Protein AF-A0A0S7XP10-F1 (afdb_monomer_lite)

Secondary structure (DSSP, 8-state):
--HHHHHHHHHS-BTTBPPPPHHHHHHHHHHSBTTTB-HHHHHHHHHHHHH---

Sequence (54 aa):
IGIVDAYCAMITDRPYRKALTQEGAIAELKKCAGTQFDPELVDKFIKCLKERKF

Radius of gyration: 11.1 Å; chains: 1; bounding box: 28×17×27 Å

Structure (mmCIF, N/CA/C/O backbone):
data_AF-A0A0S7XP10-F1
#
_entry.id   AF-A0A0S7XP10-F1
#
loop_
_atom_site.group_PDB
_atom_site.id
_atom_site.type_symbol
_atom_site.label_atom_id
_atom_site.label_alt_id
_atom_site.label_comp_id
_atom_site.label_asym_id
_atom_site.label_entity_id
_atom_site.label_seq_id
_atom_site.pdbx_PDB_ins_code
_atom_site.Cartn_x
_atom_site.Cartn_y
_atom_site.Cartn_z
_atom_site.occupancy
_atom_site.B_iso_or_equiv
_atom_site.auth_seq_id
_atom_site.auth_comp_id
_atom_site.auth_asym_id
_atom_site.auth_atom_id
_atom_site.pdbx_PDB_model_num
ATOM 1 N N . ILE A 1 1 ? -6.438 -7.688 -10.972 1.00 62.38 1 ILE A N 1
ATOM 2 C CA . ILE A 1 1 ? -5.291 -7.705 -10.029 1.00 62.38 1 ILE A CA 1
ATOM 3 C C . ILE A 1 1 ? -5.830 -7.369 -8.647 1.00 62.38 1 ILE A C 1
ATOM 5 O O . ILE A 1 1 ? -6.590 -6.416 -8.539 1.00 62.38 1 ILE A O 1
ATOM 9 N N . GLY A 1 2 ? -5.537 -8.189 -7.636 1.00 85.38 2 GLY A N 1
ATOM 10 C CA . GLY A 1 2 ? -6.033 -7.993 -6.267 1.00 85.38 2 GLY A CA 1
ATOM 11 C C . GLY A 1 2 ? -5.054 -7.204 -5.394 1.00 85.38 2 GLY A C 1
ATOM 12 O O . GLY A 1 2 ? -3.872 -7.110 -5.718 1.00 85.38 2 GLY A O 1
ATOM 13 N N . ILE A 1 3 ? -5.529 -6.686 -4.257 1.00 86.94 3 ILE A N 1
ATOM 14 C CA . ILE A 1 3 ? -4.706 -5.910 -3.310 1.00 86.94 3 ILE A CA 1
ATOM 15 C C . ILE A 1 3 ? -3.477 -6.691 -2.807 1.00 86.94 3 ILE A C 1
ATOM 17 O O . ILE A 1 3 ? -2.399 -6.127 -2.641 1.00 86.94 3 ILE A O 1
ATOM 21 N N . VAL A 1 4 ? -3.621 -8.009 -2.640 1.00 87.31 4 VAL A N 1
ATOM 22 C CA . VAL A 1 4 ? -2.550 -8.918 -2.204 1.00 87.31 4 VAL A CA 1
ATOM 23 C C . VAL A 1 4 ? -1.456 -9.040 -3.262 1.00 87.31 4 VAL A C 1
ATOM 25 O O . VAL A 1 4 ? -0.278 -9.018 -2.924 1.00 87.31 4 VAL A O 1
ATOM 28 N N . ASP A 1 5 ? -1.834 -9.129 -4.537 1.00 89.12 5 ASP A N 1
ATOM 29 C CA . ASP A 1 5 ? -0.893 -9.240 -5.656 1.00 89.12 5 ASP A CA 1
ATOM 30 C C . ASP A 1 5 ? -0.107 -7.934 -5.840 1.00 89.12 5 ASP A C 1
ATOM 32 O O . ASP A 1 5 ? 1.116 -7.943 -5.978 1.00 89.12 5 ASP A O 1
ATOM 36 N N . ALA A 1 6 ? -0.794 -6.794 -5.706 1.00 89.75 6 ALA A N 1
ATOM 37 C CA . ALA A 1 6 ? -0.161 -5.480 -5.692 1.00 89.75 6 ALA A CA 1
ATOM 38 C C . ALA A 1 6 ? 0.834 -5.340 -4.529 1.00 89.75 6 ALA A C 1
ATOM 40 O O . ALA A 1 6 ? 1.974 -4.934 -4.742 1.00 89.75 6 ALA A O 1
ATOM 41 N N . TYR A 1 7 ? 0.437 -5.728 -3.315 1.00 89.81 7 TYR A N 1
ATOM 42 C CA . TYR A 1 7 ? 1.317 -5.705 -2.149 1.00 89.81 7 TYR A CA 1
ATOM 43 C C . TYR A 1 7 ? 2.530 -6.627 -2.323 1.00 89.81 7 TYR A C 1
ATOM 45 O O . TYR A 1 7 ? 3.661 -6.193 -2.118 1.00 89.81 7 TYR A O 1
ATOM 53 N N . CYS A 1 8 ? 2.319 -7.865 -2.774 1.00 88.38 8 CYS A N 1
ATOM 54 C CA . CYS A 1 8 ? 3.387 -8.833 -3.017 1.00 88.38 8 CYS A CA 1
ATOM 55 C C . CYS A 1 8 ? 4.379 -8.313 -4.069 1.00 88.38 8 CYS A C 1
ATOM 57 O O . CYS A 1 8 ? 5.592 -8.378 -3.876 1.00 88.38 8 CYS A O 1
ATOM 59 N N . ALA A 1 9 ? 3.880 -7.690 -5.141 1.00 90.06 9 ALA A N 1
ATOM 60 C CA . ALA A 1 9 ? 4.712 -7.046 -6.151 1.00 90.06 9 ALA A CA 1
ATOM 61 C C . ALA A 1 9 ? 5.516 -5.848 -5.615 1.00 90.06 9 ALA A C 1
ATOM 63 O O . ALA A 1 9 ? 6.581 -5.559 -6.158 1.00 90.06 9 ALA A O 1
ATOM 64 N N . MET A 1 10 ? 5.023 -5.157 -4.580 1.00 90.75 10 MET A N 1
ATOM 65 C CA . MET A 1 10 ? 5.712 -4.034 -3.938 1.00 90.75 10 MET A CA 1
ATOM 66 C C . MET A 1 10 ? 6.835 -4.490 -3.005 1.00 90.75 10 MET A C 1
ATOM 68 O O . MET A 1 10 ? 7.883 -3.852 -3.002 1.00 90.75 10 MET A O 1
ATOM 72 N N . ILE A 1 11 ? 6.634 -5.559 -2.229 1.00 90.81 11 ILE A N 1
ATOM 73 C CA . ILE A 1 11 ? 7.606 -6.047 -1.230 1.00 90.81 11 ILE A CA 1
ATOM 74 C C . ILE A 1 11 ? 8.603 -7.079 -1.777 1.00 90.81 11 ILE A C 1
ATOM 76 O O . ILE A 1 11 ? 9.475 -7.535 -1.046 1.00 90.81 11 ILE A O 1
ATOM 80 N N . THR A 1 12 ? 8.470 -7.469 -3.044 1.00 88.81 12 THR A N 1
ATOM 81 C CA . THR A 1 12 ? 9.369 -8.429 -3.697 1.00 88.81 12 THR A CA 1
ATOM 82 C C . THR A 1 12 ? 10.390 -7.689 -4.551 1.00 88.81 12 THR A C 1
ATOM 84 O O . THR A 1 12 ? 10.022 -6.820 -5.345 1.00 88.81 12 THR A O 1
ATOM 87 N N . ASP A 1 13 ? 11.666 -8.054 -4.430 1.00 87.94 13 ASP A N 1
ATOM 88 C CA . ASP A 1 13 ? 12.713 -7.549 -5.316 1.00 87.94 13 ASP A CA 1
ATOM 89 C C . ASP A 1 13 ? 12.460 -7.995 -6.758 1.00 87.94 13 ASP A C 1
ATOM 91 O O . ASP A 1 13 ? 12.193 -9.163 -7.049 1.00 87.94 13 ASP A O 1
ATOM 95 N N . ARG A 1 14 ? 12.562 -7.049 -7.688 1.00 84.69 14 ARG A N 1
ATOM 96 C CA . ARG A 1 14 ? 12.509 -7.306 -9.126 1.00 84.69 14 ARG A CA 1
ATOM 97 C C . ARG A 1 14 ? 13.832 -6.874 -9.761 1.00 84.69 14 ARG A C 1
ATOM 99 O O . ARG A 1 14 ? 14.458 -5.941 -9.262 1.00 84.69 14 ARG A O 1
ATOM 106 N N . PRO A 1 15 ? 14.235 -7.459 -10.905 1.00 84.88 15 PRO A N 1
ATOM 107 C CA . PRO A 1 15 ? 15.519 -7.152 -11.551 1.00 84.88 15 PRO A CA 1
ATOM 108 C C . PRO A 1 15 ? 15.786 -5.654 -11.785 1.00 84.88 15 PRO A C 1
ATOM 110 O O . PRO A 1 15 ? 16.936 -5.232 -11.816 1.00 84.88 15 PRO A O 1
ATOM 113 N N . TYR A 1 16 ? 14.726 -4.847 -11.915 1.00 84.88 16 TYR A N 1
ATOM 114 C CA . TYR A 1 16 ? 14.792 -3.407 -12.192 1.00 84.88 16 TYR A CA 1
ATOM 115 C C . TYR A 1 16 ? 14.327 -2.518 -11.029 1.00 84.88 16 TYR A C 1
ATOM 117 O O . TYR A 1 16 ? 14.263 -1.299 -11.173 1.00 84.88 16 TYR A O 1
ATOM 125 N N . ARG A 1 17 ? 13.936 -3.101 -9.891 1.00 83.88 17 ARG A N 1
ATOM 126 C CA . ARG A 1 17 ? 13.359 -2.362 -8.764 1.00 83.88 17 ARG A CA 1
ATOM 127 C C . ARG A 1 17 ? 13.590 -3.112 -7.463 1.00 83.88 17 ARG A C 1
ATOM 129 O O . ARG A 1 17 ? 13.148 -4.248 -7.323 1.00 83.88 17 ARG A O 1
ATOM 136 N N . LYS A 1 18 ? 14.176 -2.419 -6.487 1.00 86.69 18 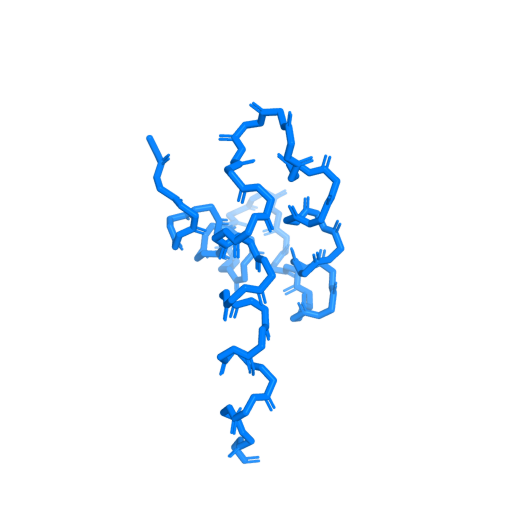LYS A N 1
ATOM 137 C CA . LYS A 1 18 ? 14.250 -2.938 -5.124 1.00 86.69 18 LYS A CA 1
ATOM 138 C C . LYS A 1 18 ? 12.873 -3.018 -4.474 1.00 86.69 18 LYS A C 1
ATOM 140 O O . LYS A 1 18 ? 12.027 -2.148 -4.713 1.00 86.69 18 LYS A O 1
ATOM 145 N N . ALA A 1 19 ? 12.681 -4.032 -3.638 1.00 91.81 19 ALA A N 1
ATOM 146 C CA . ALA A 1 19 ? 11.505 -4.143 -2.786 1.00 91.81 19 ALA A CA 1
ATOM 147 C C . ALA A 1 19 ? 11.273 -2.841 -1.998 1.00 91.81 19 ALA A C 1
ATOM 149 O O . ALA A 1 19 ? 12.209 -2.220 -1.487 1.00 91.81 19 ALA A O 1
ATOM 150 N N . LEU A 1 20 ? 10.014 -2.417 -1.901 1.00 89.94 20 LEU A N 1
ATOM 151 C CA . LEU A 1 20 ? 9.615 -1.365 -0.976 1.00 89.94 20 LEU A CA 1
ATOM 152 C C . LEU A 1 20 ? 9.647 -1.893 0.454 1.00 89.94 20 LEU A C 1
ATOM 154 O O . LEU A 1 20 ? 9.347 -3.057 0.719 1.00 89.94 20 LEU A O 1
ATOM 158 N N . THR A 1 21 ? 9.916 -0.988 1.392 1.00 89.75 21 THR A N 1
ATOM 159 C CA . THR A 1 21 ? 9.647 -1.254 2.802 1.00 89.75 21 THR A CA 1
ATOM 160 C C . THR A 1 21 ? 8.151 -1.460 3.020 1.00 89.75 21 THR A C 1
ATOM 162 O O . THR A 1 21 ? 7.313 -0.985 2.246 1.00 89.75 21 THR A O 1
ATOM 165 N N . GLN A 1 22 ? 7.804 -2.138 4.112 1.00 87.38 22 GLN A N 1
ATOM 166 C CA . GLN A 1 22 ? 6.411 -2.373 4.482 1.00 87.38 22 GLN A CA 1
ATOM 167 C C . GLN A 1 22 ? 5.616 -1.059 4.554 1.00 87.38 22 GLN A C 1
ATOM 169 O O . GLN A 1 22 ? 4.502 -0.973 4.043 1.00 87.38 22 GLN A O 1
ATOM 174 N N . GLU A 1 23 ? 6.223 -0.010 5.112 1.00 89.31 23 GLU A N 1
ATOM 175 C CA . GLU A 1 23 ? 5.646 1.334 5.182 1.00 89.31 23 GLU A CA 1
ATOM 176 C C . GLU A 1 23 ? 5.468 1.974 3.800 1.00 89.31 23 GLU A C 1
ATOM 178 O O . GLU A 1 23 ? 4.419 2.557 3.527 1.00 89.31 23 GLU A O 1
ATOM 183 N N . GLY A 1 24 ? 6.447 1.817 2.903 1.00 91.00 24 GLY A N 1
ATOM 184 C CA . GLY A 1 24 ? 6.356 2.307 1.527 1.00 91.00 24 GLY A CA 1
ATOM 185 C C . GLY A 1 24 ? 5.240 1.622 0.734 1.00 91.00 24 GLY A C 1
ATOM 186 O O . GLY A 1 24 ? 4.487 2.285 0.023 1.00 91.00 24 GLY A O 1
ATOM 187 N N . ALA A 1 25 ? 5.079 0.307 0.901 1.00 91.25 25 ALA A N 1
ATOM 188 C CA . ALA A 1 25 ? 3.990 -0.443 0.283 1.00 91.25 25 ALA A CA 1
ATOM 189 C C . ALA 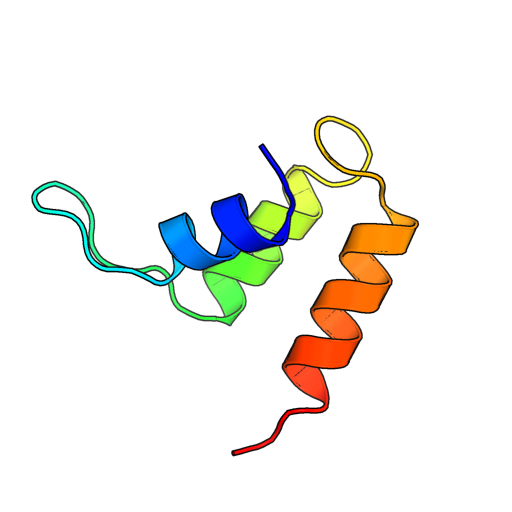A 1 25 ? 2.616 -0.022 0.840 1.00 91.25 25 ALA A C 1
ATOM 191 O O . ALA A 1 25 ? 1.666 0.153 0.080 1.00 91.25 25 ALA A O 1
ATOM 192 N N . ILE A 1 26 ? 2.510 0.214 2.154 1.00 90.81 26 ILE A N 1
ATOM 193 C CA . ILE A 1 26 ? 1.286 0.729 2.790 1.00 90.81 26 ILE A CA 1
ATOM 194 C C . ILE A 1 26 ? 0.932 2.126 2.261 1.00 90.81 26 ILE A C 1
ATOM 196 O O . ILE A 1 26 ? -0.241 2.403 2.007 1.00 90.81 26 ILE A O 1
ATOM 200 N N . ALA A 1 27 ? 1.921 3.004 2.085 1.00 92.31 27 ALA A N 1
ATOM 201 C CA . ALA A 1 27 ? 1.705 4.346 1.555 1.00 92.31 27 ALA A CA 1
ATOM 202 C C . ALA A 1 27 ? 1.167 4.316 0.114 1.00 92.31 27 ALA A C 1
ATOM 204 O O . ALA A 1 27 ? 0.221 5.043 -0.184 1.00 92.31 27 ALA A O 1
ATOM 205 N N . GLU A 1 28 ? 1.699 3.449 -0.755 1.00 92.38 28 GLU A N 1
ATOM 206 C CA . GLU A 1 28 ? 1.154 3.284 -2.110 1.00 92.38 28 GLU A CA 1
ATOM 207 C C . GLU A 1 28 ? -0.243 2.672 -2.118 1.00 92.38 28 GLU A C 1
ATOM 209 O O . GLU A 1 28 ? -1.123 3.174 -2.813 1.00 92.38 28 GLU A O 1
ATOM 214 N N . LEU A 1 29 ? -0.498 1.650 -1.298 1.00 91.19 29 LEU A N 1
ATOM 215 C CA . LEU A 1 29 ? -1.844 1.087 -1.178 1.00 91.19 29 LEU A CA 1
ATOM 216 C C . LEU A 1 29 ? -2.867 2.147 -0.761 1.00 91.19 29 LEU A C 1
ATOM 218 O O . LEU A 1 29 ? -3.964 2.175 -1.312 1.00 91.19 29 LEU A O 1
ATOM 222 N N . LYS A 1 30 ? -2.500 3.056 0.152 1.00 90.88 30 LYS A N 1
ATOM 223 C CA . LYS A 1 30 ? -3.349 4.190 0.541 1.00 90.88 30 LYS A CA 1
ATOM 224 C C . LYS A 1 30 ? -3.564 5.201 -0.581 1.00 90.88 30 LYS A C 1
ATOM 226 O O . LYS A 1 30 ? -4.661 5.732 -0.681 1.00 90.88 30 LYS A O 1
ATOM 231 N N . LYS A 1 31 ? -2.563 5.473 -1.422 1.00 92.25 31 LYS A N 1
ATOM 232 C CA . LYS A 1 31 ? -2.736 6.363 -2.585 1.00 92.25 31 LYS A CA 1
ATOM 233 C C . LYS A 1 31 ? -3.664 5.762 -3.639 1.00 92.25 31 LYS A C 1
ATOM 235 O O . LYS A 1 31 ? -4.442 6.485 -4.250 1.00 92.25 31 LYS A O 1
ATOM 240 N N . CYS A 1 32 ? -3.596 4.448 -3.833 1.00 89.00 32 CYS A N 1
ATOM 241 C CA . CYS A 1 32 ? -4.470 3.714 -4.749 1.00 89.00 32 CYS A CA 1
ATOM 242 C C . CYS A 1 32 ? -5.855 3.395 -4.148 1.00 89.00 32 CYS A C 1
ATOM 244 O O . CYS A 1 32 ? -6.732 2.894 -4.860 1.00 89.00 32 CYS A O 1
ATOM 246 N N . ALA A 1 33 ? -6.064 3.665 -2.856 1.00 91.50 33 ALA A N 1
ATOM 247 C CA . ALA A 1 33 ? -7.342 3.481 -2.181 1.00 91.50 33 ALA A CA 1
ATOM 248 C C . ALA A 1 33 ? -8.372 4.498 -2.691 1.00 91.50 33 ALA A C 1
ATOM 250 O O . ALA A 1 33 ? -8.080 5.684 -2.823 1.00 91.50 33 ALA A O 1
ATOM 251 N N . GLY A 1 34 ? -9.583 4.034 -2.988 1.00 86.38 34 GLY A N 1
ATOM 252 C CA . GLY A 1 34 ? -10.654 4.860 -3.551 1.00 86.38 34 GLY A CA 1
ATOM 253 C C . GLY A 1 34 ? -10.600 5.026 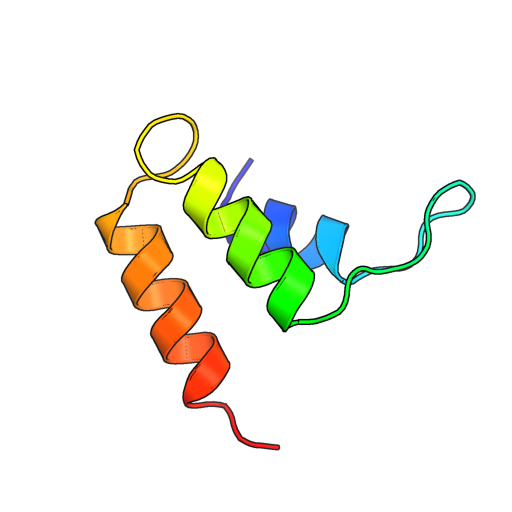-5.071 1.00 86.38 34 GLY A C 1
ATOM 254 O O . GLY A 1 34 ? -11.517 5.614 -5.635 1.00 86.38 34 GLY A O 1
ATOM 255 N N . THR A 1 35 ? -9.569 4.503 -5.74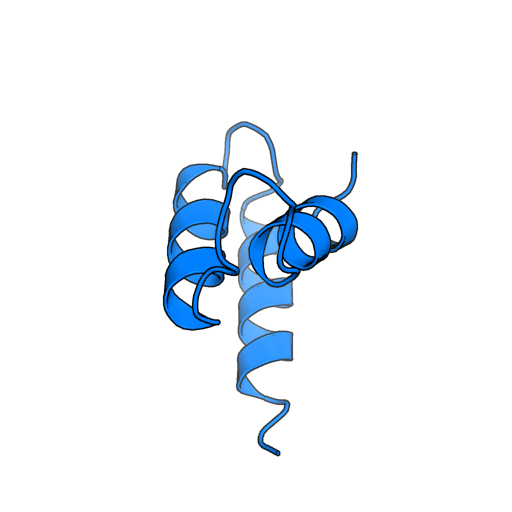5 1.00 88.00 35 THR A N 1
ATOM 256 C CA . THR A 1 35 ? -9.471 4.512 -7.216 1.00 88.00 35 THR A CA 1
ATOM 257 C C . THR A 1 35 ? -9.336 3.099 -7.780 1.00 88.00 35 THR A C 1
ATOM 259 O O . THR A 1 35 ? -10.274 2.584 -8.380 1.00 88.00 35 THR A O 1
ATOM 262 N N . GLN A 1 36 ? -8.190 2.446 -7.570 1.00 86.94 36 GLN A N 1
ATOM 263 C CA . GLN A 1 36 ? -7.936 1.071 -8.019 1.00 86.94 36 GLN A CA 1
ATOM 264 C C . GLN A 1 36 ? -8.398 0.018 -7.015 1.00 86.94 36 GLN A C 1
ATOM 266 O O . GLN A 1 36 ? -8.672 -1.119 -7.402 1.00 86.94 36 GLN A O 1
ATOM 271 N N . PHE A 1 37 ? -8.457 0.378 -5.735 1.00 89.75 37 PHE A N 1
ATOM 272 C CA . PHE A 1 37 ? -8.857 -0.520 -4.662 1.00 89.75 37 PHE A CA 1
ATOM 273 C C . PHE A 1 37 ? -9.949 0.112 -3.817 1.00 89.75 37 PHE A C 1
ATOM 275 O O . PHE A 1 37 ? -9.973 1.326 -3.612 1.00 89.75 37 PHE A O 1
ATOM 282 N N . ASP A 1 38 ? -10.824 -0.733 -3.287 1.00 90.75 38 ASP A N 1
ATOM 283 C CA . ASP A 1 38 ? -11.823 -0.307 -2.322 1.00 90.75 38 ASP A CA 1
ATOM 284 C C . ASP A 1 38 ? -11.125 0.181 -1.032 1.00 90.75 38 ASP A C 1
ATOM 286 O O . ASP A 1 38 ? -10.283 -0.536 -0.474 1.00 90.75 38 ASP A O 1
ATOM 290 N N . PRO A 1 39 ? -11.418 1.409 -0.572 1.00 91.06 39 PRO A N 1
ATOM 291 C CA . PRO A 1 39 ? -10.724 2.013 0.556 1.00 91.06 39 PRO A CA 1
ATOM 292 C C . PRO A 1 39 ? -10.989 1.299 1.888 1.00 91.06 39 PRO A C 1
ATOM 294 O O . PRO A 1 39 ? -10.084 1.249 2.723 1.00 91.06 39 PRO A O 1
ATOM 297 N N . GLU A 1 40 ? -12.160 0.684 2.088 1.00 92.25 40 GLU A N 1
ATOM 298 C CA . GLU A 1 40 ? -12.434 -0.118 3.286 1.00 92.25 40 GLU A CA 1
ATOM 299 C C . GLU A 1 40 ? -11.626 -1.420 3.282 1.00 92.25 40 GLU A C 1
ATOM 301 O O . GLU A 1 40 ? -11.101 -1.842 4.317 1.00 92.25 40 GLU A O 1
ATOM 306 N N . LEU A 1 41 ? -11.488 -2.061 2.118 1.00 90.19 41 LEU A N 1
ATOM 307 C CA . LEU A 1 41 ? -10.639 -3.245 1.956 1.00 90.19 41 LEU A CA 1
ATOM 308 C C . LEU A 1 41 ? -9.159 -2.920 2.178 1.00 90.19 41 LEU A C 1
ATOM 310 O O . LEU A 1 41 ? -8.459 -3.699 2.829 1.00 90.19 41 LEU A O 1
ATOM 314 N N . VAL A 1 42 ? -8.686 -1.774 1.681 1.00 92.06 42 VAL A N 1
ATOM 315 C CA . VAL A 1 42 ? -7.313 -1.305 1.914 1.00 92.06 42 VAL A CA 1
ATOM 316 C C . VAL A 1 42 ? -7.058 -1.086 3.403 1.00 92.06 42 VAL A C 1
ATOM 318 O O . VAL A 1 42 ? -6.043 -1.558 3.917 1.00 92.06 42 VAL A O 1
ATOM 321 N N . ASP A 1 43 ? -7.974 -0.433 4.119 1.00 91.56 43 ASP A N 1
ATOM 322 C CA . ASP A 1 43 ? -7.805 -0.174 5.550 1.00 91.56 43 ASP A CA 1
ATOM 323 C C . ASP A 1 43 ? -7.781 -1.474 6.374 1.00 91.56 43 ASP A C 1
ATOM 325 O O . ASP A 1 43 ? -6.858 -1.696 7.165 1.00 91.56 43 ASP A O 1
ATOM 329 N N . LYS A 1 44 ? -8.708 -2.406 6.098 1.00 92.38 44 LYS A N 1
ATOM 330 C CA . LYS A 1 44 ? -8.725 -3.744 6.719 1.00 92.38 44 LYS A CA 1
ATOM 331 C C . LYS A 1 44 ? -7.433 -4.515 6.451 1.00 92.38 44 LYS A C 1
ATOM 333 O O . LYS A 1 44 ? -6.892 -5.143 7.363 1.00 92.38 44 LYS A O 1
ATOM 338 N N . PHE A 1 45 ? -6.914 -4.451 5.226 1.00 90.50 45 PHE A N 1
ATOM 339 C CA . PHE A 1 45 ? -5.668 -5.118 4.855 1.00 90.50 45 PHE A CA 1
ATOM 340 C C . PHE A 1 45 ? -4.460 -4.523 5.591 1.00 90.50 45 PHE A C 1
ATOM 342 O O . PHE A 1 45 ? -3.665 -5.263 6.170 1.00 90.50 45 PHE A O 1
ATOM 349 N N . ILE A 1 46 ? -4.351 -3.192 5.653 1.00 90.31 46 ILE A N 1
ATOM 350 C CA . ILE A 1 46 ? -3.281 -2.501 6.388 1.00 90.31 46 ILE A CA 1
ATOM 351 C C . ILE A 1 46 ? -3.350 -2.824 7.882 1.00 90.31 46 ILE A C 1
ATOM 353 O O . ILE A 1 46 ? -2.313 -3.047 8.510 1.00 90.31 46 ILE A O 1
ATOM 357 N N . LYS A 1 47 ? -4.553 -2.870 8.462 1.00 90.56 47 LYS A N 1
ATOM 358 C CA . LYS A 1 47 ? -4.747 -3.252 9.862 1.00 90.56 47 LYS A CA 1
ATOM 359 C C . LYS A 1 47 ? -4.251 -4.677 10.118 1.00 90.56 47 LYS A C 1
ATOM 361 O O . LYS A 1 47 ? -3.449 -4.877 11.025 1.00 90.56 47 LYS A O 1
ATOM 366 N N . CYS A 1 48 ? -4.618 -5.626 9.257 1.00 89.56 48 CYS A N 1
ATOM 367 C CA . CYS A 1 48 ? -4.153 -7.011 9.343 1.00 89.56 48 CYS A CA 1
ATOM 368 C C . CYS A 1 48 ? -2.617 -7.122 9.238 1.00 89.56 48 CYS A C 1
ATOM 370 O O . CYS A 1 48 ? -1.992 -7.857 10.003 1.00 89.56 48 CYS A O 1
ATOM 372 N N . LEU A 1 49 ? -1.989 -6.335 8.354 1.00 86.19 49 LEU A N 1
ATOM 373 C CA . LEU A 1 49 ? -0.528 -6.269 8.227 1.00 86.19 49 LEU A CA 1
ATOM 374 C C . LEU A 1 49 ? 0.167 -5.707 9.474 1.00 86.19 49 LEU A C 1
ATOM 376 O O . LEU A 1 49 ? 1.269 -6.144 9.790 1.00 86.19 49 LEU A O 1
ATOM 380 N N . LYS A 1 50 ? -0.448 -4.745 10.172 1.00 83.44 50 LYS A N 1
ATOM 381 C CA . LYS A 1 50 ? 0.092 -4.169 11.415 1.00 83.44 50 LYS A CA 1
ATOM 382 C C . LYS A 1 50 ? -0.091 -5.080 12.628 1.00 83.44 50 LYS A C 1
ATOM 384 O O . LYS A 1 50 ? 0.718 -5.023 13.550 1.00 83.44 50 LYS A O 1
ATOM 389 N N . GLU A 1 51 ? -1.152 -5.885 12.650 1.00 82.19 51 GLU A N 1
ATOM 390 C CA . GLU A 1 51 ? -1.419 -6.831 13.741 1.00 82.19 51 GLU A CA 1
ATOM 391 C C . GLU A 1 51 ? -0.538 -8.083 13.670 1.00 82.19 51 GLU A C 1
ATOM 393 O O . GLU A 1 51 ? -0.223 -8.662 14.709 1.00 82.19 51 GLU A O 1
ATOM 398 N N . ARG A 1 52 ? -0.043 -8.453 12.481 1.00 67.38 52 ARG A N 1
ATOM 399 C CA . ARG A 1 52 ? 1.091 -9.378 12.345 1.00 67.38 52 ARG A CA 1
ATOM 400 C C . ARG A 1 52 ? 2.388 -8.700 12.805 1.00 67.38 52 ARG A C 1
ATOM 402 O O . ARG A 1 52 ? 3.230 -8.317 11.999 1.00 67.38 52 ARG A O 1
ATOM 409 N N . LYS A 1 53 ? 2.553 -8.566 14.120 1.00 46.31 53 LYS A N 1
ATOM 410 C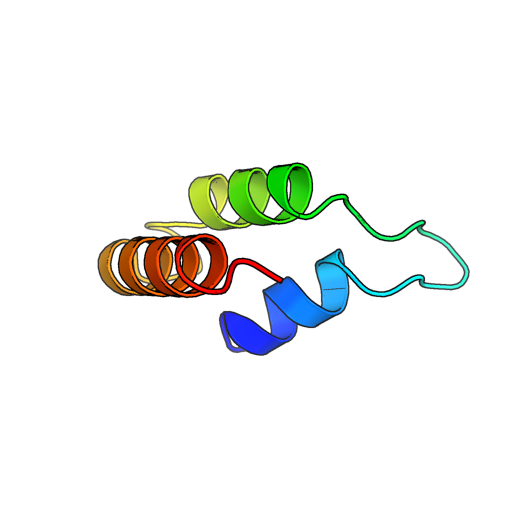 CA . 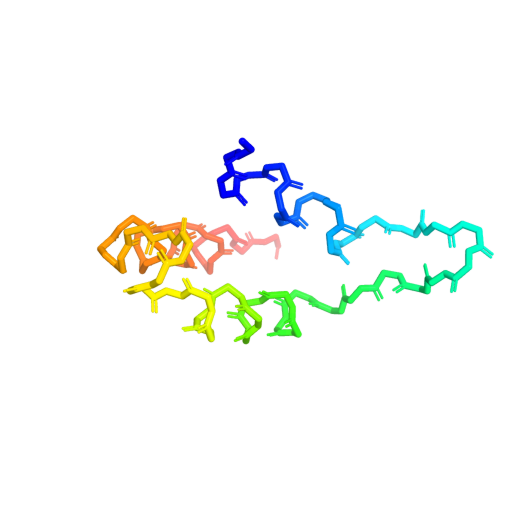LYS A 1 53 ? 3.866 -8.365 14.737 1.00 46.31 53 LYS A CA 1
ATOM 411 C C . LYS A 1 53 ? 4.623 -9.694 14.660 1.00 46.31 53 LYS A C 1
ATOM 413 O O . LYS A 1 53 ? 4.210 -10.653 15.307 1.00 46.31 53 LYS A O 1
ATOM 418 N N . PHE A 1 54 ? 5.654 -9.755 13.818 1.00 50.41 54 PHE A N 1
ATOM 419 C CA . PHE A 1 54 ? 6.727 -10.741 13.971 1.00 50.41 54 PHE A CA 1
ATOM 420 C C . PHE A 1 54 ? 7.590 -10.370 15.178 1.00 50.41 54 PHE A C 1
ATOM 422 O O . PHE A 1 54 ? 7.749 -9.150 15.419 1.00 50.41 54 PHE A O 1
#

pLDDT: mean 86.69, std 9.17, range [46.31, 92.38]

Foldseek 3Di:
DDLVVQLCVQQDDDPVDHHDDPVRSLVVLCVCDPPVDPNVVSVVVNVVVVVPDD